Protein AF-A0A818PPK7-F1 (afdb_monomer_lite)

Structure (mmCIF, N/CA/C/O backbone):
data_AF-A0A818PPK7-F1
#
_entry.id   AF-A0A818PPK7-F1
#
loop_
_atom_site.group_PDB
_atom_site.id
_atom_site.ty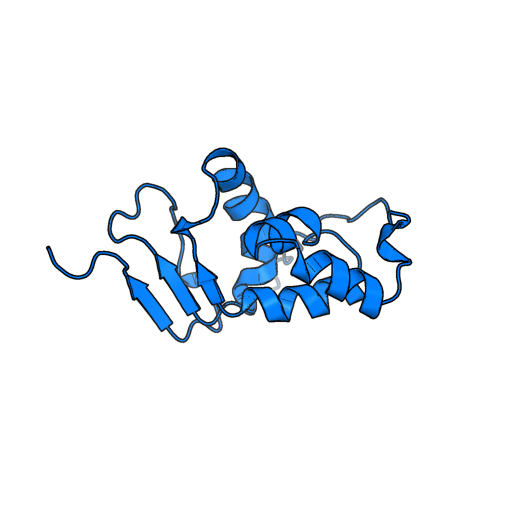pe_symbol
_atom_site.label_atom_id
_atom_site.label_alt_id
_atom_site.label_comp_id
_atom_site.label_asym_id
_atom_site.label_entity_id
_atom_site.label_seq_id
_atom_site.pdbx_PDB_ins_code
_atom_site.Cartn_x
_atom_site.Cartn_y
_atom_site.Cartn_z
_atom_site.occupancy
_atom_site.B_iso_or_equiv
_atom_site.auth_seq_id
_atom_site.auth_comp_id
_atom_site.auth_asym_id
_atom_site.auth_atom_id
_atom_site.pdbx_PDB_model_num
ATOM 1 N N . SER A 1 1 ? 14.633 -23.603 21.886 1.00 34.72 1 SER A N 1
ATOM 2 C CA . SER A 1 1 ? 15.286 -22.636 20.990 1.00 34.72 1 SER A CA 1
ATOM 3 C C . SER A 1 1 ? 14.605 -22.619 19.644 1.00 34.72 1 SER A C 1
ATOM 5 O O . SER A 1 1 ? 14.329 -23.683 19.110 1.00 34.72 1 SER A O 1
ATOM 7 N N . THR A 1 2 ? 14.348 -21.394 19.172 1.00 32.94 2 THR A N 1
ATOM 8 C CA . THR A 1 2 ? 14.104 -20.954 17.785 1.00 32.94 2 THR A CA 1
ATOM 9 C C . THR A 1 2 ? 12.934 -21.582 17.031 1.00 32.94 2 THR A C 1
ATOM 11 O O . THR A 1 2 ? 13.073 -22.560 16.303 1.00 32.94 2 THR A O 1
ATOM 14 N N . ALA A 1 3 ? 11.787 -20.912 17.180 1.00 34.12 3 ALA A N 1
ATOM 15 C CA . ALA A 1 3 ? 10.669 -20.928 16.252 1.00 34.12 3 ALA A CA 1
ATOM 16 C C . ALA A 1 3 ? 11.146 -20.570 14.835 1.00 34.12 3 ALA A C 1
ATOM 18 O O . ALA A 1 3 ? 11.823 -19.560 14.634 1.00 34.12 3 ALA A O 1
ATOM 19 N N . TYR A 1 4 ? 10.783 -21.402 13.864 1.00 35.88 4 TYR A N 1
ATOM 20 C CA . TYR A 1 4 ? 10.953 -21.097 12.453 1.00 35.88 4 TYR A CA 1
ATOM 21 C C . TYR A 1 4 ? 9.988 -19.969 12.079 1.00 35.88 4 TYR A C 1
ATOM 23 O O . TYR A 1 4 ? 8.769 -20.127 12.122 1.00 35.88 4 TYR A O 1
ATOM 31 N N . LEU A 1 5 ? 10.570 -18.815 11.761 1.00 36.03 5 LEU A N 1
ATOM 32 C CA . LEU A 1 5 ? 9.915 -17.672 11.142 1.00 36.03 5 LEU A CA 1
ATOM 33 C C . LEU A 1 5 ? 9.220 -18.142 9.859 1.00 36.03 5 LEU A C 1
ATOM 35 O O . LEU A 1 5 ? 9.880 -18.512 8.890 1.00 36.03 5 LEU A O 1
ATOM 39 N N . TYR A 1 6 ? 7.888 -18.119 9.860 1.00 36.66 6 TYR A N 1
ATOM 40 C CA . TYR A 1 6 ? 7.091 -18.174 8.641 1.00 36.66 6 TYR A CA 1
ATOM 41 C C . TYR A 1 6 ? 7.427 -16.934 7.809 1.00 36.66 6 TYR A C 1
ATOM 43 O O . TYR A 1 6 ? 6.861 -15.860 8.004 1.00 36.66 6 TYR A O 1
ATOM 51 N N . SER A 1 7 ? 8.371 -17.071 6.880 1.00 36.59 7 SER A N 1
ATOM 52 C CA . SER A 1 7 ? 8.503 -16.134 5.777 1.00 36.59 7 SER A CA 1
ATOM 53 C C . SER A 1 7 ? 7.273 -16.308 4.886 1.00 36.59 7 SER A C 1
ATOM 55 O O . SER A 1 7 ? 7.239 -17.193 4.030 1.00 36.59 7 SER A O 1
ATOM 57 N N . PHE A 1 8 ? 6.258 -15.467 5.070 1.00 40.44 8 PHE A N 1
ATOM 58 C CA . PHE A 1 8 ? 5.249 -15.200 4.043 1.00 40.44 8 PHE A CA 1
ATOM 59 C C . PHE A 1 8 ? 5.916 -14.398 2.909 1.00 40.44 8 PHE A C 1
ATOM 61 O O . PHE A 1 8 ? 5.611 -13.240 2.658 1.00 40.44 8 PHE A O 1
ATOM 68 N N . GLY A 1 9 ? 6.911 -15.003 2.258 1.00 40.16 9 GLY A N 1
ATOM 69 C CA . GLY A 1 9 ? 7.453 -14.529 0.996 1.00 40.16 9 GLY A CA 1
ATOM 70 C C . GLY A 1 9 ? 6.564 -15.088 -0.097 1.00 40.16 9 GLY A C 1
ATOM 71 O O . GLY A 1 9 ? 6.708 -16.250 -0.472 1.00 40.16 9 GLY A O 1
ATOM 72 N N . MET A 1 10 ? 5.598 -14.294 -0.555 1.00 47.72 10 MET A N 1
ATOM 73 C CA . MET A 1 10 ? 4.847 -14.640 -1.754 1.00 47.72 10 MET A CA 1
ATOM 74 C C . MET A 1 10 ? 5.841 -14.673 -2.919 1.00 47.72 10 MET A C 1
ATOM 76 O O . MET A 1 10 ? 6.501 -13.684 -3.221 1.00 47.72 10 MET A O 1
ATOM 80 N N . ASP A 1 11 ? 5.998 -15.847 -3.517 1.00 48.16 11 ASP A N 1
ATOM 81 C CA . ASP A 1 11 ? 6.906 -16.100 -4.629 1.00 48.16 11 ASP A CA 1
ATOM 82 C C . ASP A 1 11 ? 6.412 -15.297 -5.853 1.00 48.16 11 ASP A C 1
ATOM 84 O O . ASP A 1 11 ? 5.441 -15.684 -6.510 1.00 48.16 11 ASP A O 1
ATOM 88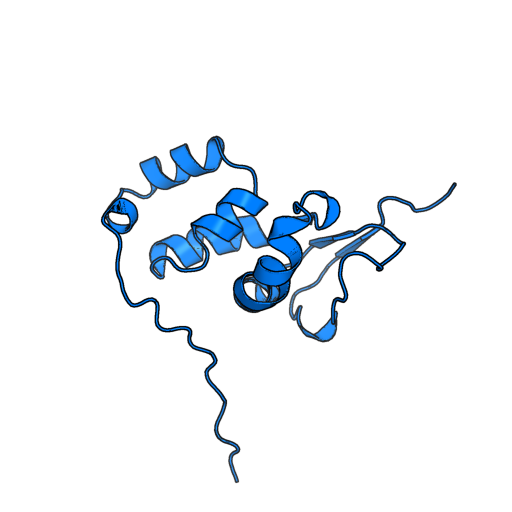 N N . CYS A 1 12 ? 7.033 -14.145 -6.141 1.00 52.59 12 CYS A N 1
ATOM 89 C CA . CYS A 1 12 ? 6.736 -13.278 -7.293 1.00 52.59 12 CYS A CA 1
ATOM 90 C C . CYS A 1 12 ? 7.188 -13.961 -8.597 1.00 52.59 12 CYS A C 1
ATOM 92 O O . CYS A 1 12 ? 8.196 -13.600 -9.206 1.00 52.59 12 CYS A O 1
ATOM 94 N N . LYS A 1 13 ? 6.499 -15.034 -8.993 1.00 51.84 13 LYS A N 1
ATOM 95 C CA . LYS A 1 13 ? 7.049 -16.048 -9.904 1.00 51.84 13 LYS A CA 1
ATOM 96 C C . LYS A 1 13 ? 6.930 -15.772 -11.404 1.00 51.84 13 LYS A C 1
ATOM 98 O O . LYS A 1 13 ? 7.191 -16.678 -12.182 1.00 51.84 13 LYS A O 1
ATOM 103 N N . ASN A 1 14 ? 6.623 -14.551 -11.839 1.00 51.38 14 ASN A N 1
ATOM 104 C CA . ASN A 1 14 ? 6.757 -14.162 -13.248 1.00 51.38 14 ASN A CA 1
ATOM 105 C C . ASN A 1 14 ? 7.104 -12.677 -13.362 1.00 51.38 14 ASN A C 1
ATOM 107 O O . ASN A 1 14 ? 6.223 -11.828 -13.249 1.00 51.38 14 ASN A O 1
ATOM 111 N N . LYS A 1 15 ? 8.381 -12.379 -13.634 1.00 55.38 15 LYS A N 1
ATOM 112 C CA . LYS A 1 15 ? 8.808 -11.028 -14.013 1.00 55.38 15 LYS A CA 1
ATOM 113 C C . LYS A 1 15 ? 8.079 -10.633 -15.290 1.00 55.38 15 LYS A C 1
ATOM 115 O O . LYS A 1 15 ? 8.295 -11.245 -16.339 1.00 55.38 15 LYS A O 1
ATOM 120 N N . SER A 1 16 ? 7.187 -9.655 -15.213 1.00 66.75 16 SER A N 1
ATOM 121 C CA . SER A 1 16 ? 6.525 -9.160 -16.423 1.00 66.75 16 SER A CA 1
ATOM 122 C C . SER A 1 16 ? 7.470 -8.217 -17.175 1.00 66.75 16 SER A C 1
ATOM 124 O O . SER A 1 16 ? 8.263 -7.531 -16.550 1.00 66.75 16 SER A O 1
ATOM 126 N N . LYS A 1 17 ? 7.369 -8.102 -18.507 1.00 75.56 17 LYS A N 1
ATOM 127 C CA . LYS A 1 17 ? 8.185 -7.139 -19.290 1.00 75.56 17 LYS A CA 1
ATOM 128 C C . LYS A 1 17 ? 8.002 -5.677 -18.855 1.00 75.56 17 LYS A C 1
ATOM 130 O O . LYS A 1 17 ? 8.783 -4.810 -19.224 1.00 75.56 17 LYS A O 1
ATOM 135 N N . PHE A 1 18 ? 6.951 -5.396 -18.088 1.00 75.88 18 PHE A N 1
ATOM 136 C CA . PHE A 1 18 ? 6.720 -4.100 -17.462 1.00 75.88 18 PHE A CA 1
ATOM 137 C C . PHE A 1 18 ? 7.813 -3.750 -16.441 1.00 75.88 18 PHE A C 1
ATOM 139 O O . PHE A 1 18 ? 8.161 -2.588 -16.263 1.00 75.88 18 PHE A O 1
ATOM 146 N N . GLU A 1 19 ? 8.396 -4.761 -15.803 1.00 73.62 19 GLU A N 1
ATOM 147 C CA . GLU A 1 19 ? 9.476 -4.614 -14.830 1.00 73.62 19 GLU A CA 1
ATOM 148 C C . GLU A 1 19 ? 10.804 -4.149 -15.429 1.00 73.62 19 GLU A C 1
ATOM 150 O O . GLU A 1 19 ? 11.662 -3.666 -14.684 1.00 73.62 19 GLU A O 1
ATOM 155 N N . ASP A 1 20 ? 10.949 -4.267 -16.750 1.00 81.38 20 ASP A N 1
ATOM 156 C CA . ASP A 1 20 ? 12.125 -3.841 -17.509 1.00 81.38 20 ASP A CA 1
ATOM 157 C C . ASP A 1 20 ? 12.060 -2.352 -17.901 1.00 81.38 20 ASP A C 1
ATOM 159 O O . ASP A 1 20 ? 13.019 -1.814 -18.456 1.00 81.38 20 ASP A O 1
ATOM 163 N N . LEU A 1 21 ? 10.948 -1.658 -17.618 1.00 82.06 21 LEU A N 1
ATOM 164 C CA . LEU A 1 21 ? 10.815 -0.232 -1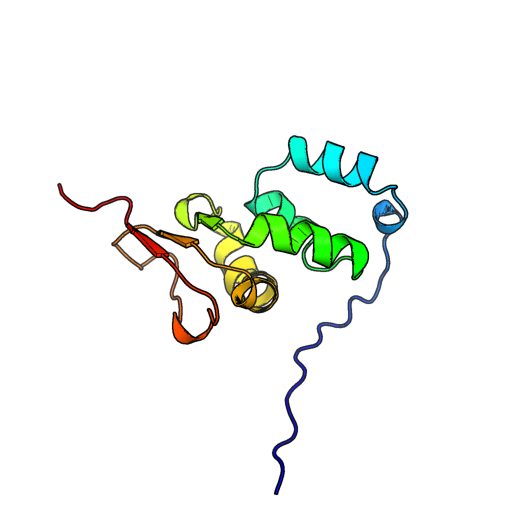7.920 1.00 82.06 21 LEU A CA 1
ATOM 165 C C . LEU A 1 21 ? 11.800 0.615 -17.085 1.00 82.06 21 LEU A C 1
ATOM 167 O O . LEU A 1 21 ? 12.024 0.321 -15.910 1.00 82.06 21 LEU A O 1
ATOM 171 N N . PRO A 1 22 ? 12.375 1.694 -17.644 1.00 83.50 22 PRO A N 1
ATOM 172 C CA . PRO A 1 22 ? 13.114 2.694 -16.874 1.00 83.50 22 PRO A CA 1
ATOM 173 C C . PRO A 1 22 ? 12.265 3.310 -15.754 1.00 83.50 22 PRO A C 1
ATOM 175 O O . PRO A 1 22 ? 11.044 3.440 -15.893 1.00 83.50 22 PRO A O 1
ATOM 178 N N . ASP A 1 23 ? 12.914 3.717 -14.661 1.00 76.06 23 ASP A N 1
ATOM 179 C CA . ASP A 1 23 ? 12.235 4.290 -13.489 1.00 76.06 23 ASP A CA 1
ATOM 180 C C . ASP A 1 23 ? 11.438 5.547 -13.864 1.00 76.06 23 ASP A C 1
ATOM 182 O O . ASP A 1 23 ? 10.342 5.763 -13.352 1.00 76.06 23 ASP A O 1
ATOM 186 N N . GLU A 1 24 ? 11.924 6.335 -14.824 1.00 80.25 24 GLU A N 1
ATOM 187 C CA . GLU A 1 24 ? 11.255 7.541 -15.309 1.00 80.25 24 GLU A CA 1
ATOM 188 C C . GLU A 1 24 ? 9.903 7.232 -15.963 1.00 80.25 24 GLU A C 1
ATOM 190 O O . GLU A 1 24 ? 8.931 7.959 -15.746 1.00 80.25 24 GLU A O 1
ATOM 195 N N . LEU A 1 25 ? 9.813 6.143 -16.737 1.00 82.88 25 LEU A N 1
ATOM 196 C CA . LEU A 1 25 ? 8.554 5.721 -17.359 1.00 82.88 25 LEU A CA 1
ATOM 197 C C . LEU A 1 25 ? 7.592 5.145 -16.321 1.00 82.88 25 LEU A C 1
ATOM 199 O O . LEU A 1 25 ? 6.392 5.404 -16.387 1.00 82.88 25 LEU A O 1
ATOM 203 N N . LEU A 1 26 ? 8.112 4.408 -15.340 1.00 79.31 26 LEU A N 1
ATOM 204 C CA . LEU A 1 26 ? 7.315 3.859 -14.243 1.00 79.31 26 LEU A CA 1
ATOM 205 C C . LEU A 1 26 ? 6.726 4.980 -13.379 1.00 79.31 26 LEU A C 1
ATOM 207 O O . LEU A 1 26 ? 5.523 4.989 -13.121 1.00 79.31 26 LEU A O 1
ATOM 211 N N . LEU A 1 27 ? 7.534 5.980 -13.021 1.00 77.75 27 LEU A N 1
ATOM 212 C CA . LEU A 1 27 ? 7.075 7.177 -12.315 1.00 77.75 27 LEU A CA 1
ATOM 213 C C . LEU A 1 27 ? 6.053 7.963 -13.138 1.00 77.75 27 LEU A C 1
ATOM 215 O O . LEU A 1 27 ? 5.062 8.436 -12.583 1.00 77.75 27 LEU A O 1
ATOM 219 N N . LEU A 1 28 ? 6.250 8.079 -14.455 1.00 82.38 28 LEU A N 1
ATOM 220 C CA . LEU A 1 28 ? 5.288 8.736 -15.337 1.00 82.38 28 LEU A CA 1
ATOM 221 C C . LEU A 1 28 ? 3.931 8.021 -15.323 1.00 82.38 28 LEU A C 1
ATOM 223 O O . LEU A 1 28 ? 2.909 8.690 -15.222 1.00 82.38 28 LEU A O 1
ATOM 227 N N . ILE A 1 29 ? 3.914 6.685 -15.359 1.00 82.81 29 ILE A N 1
ATOM 228 C CA . ILE A 1 29 ? 2.684 5.886 -15.240 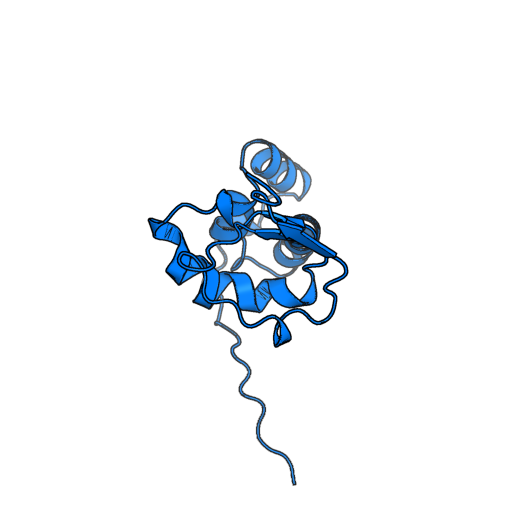1.00 82.81 29 ILE A CA 1
ATOM 229 C C . ILE A 1 29 ? 2.034 6.105 -13.871 1.00 82.81 29 ILE A C 1
ATOM 231 O O . ILE A 1 29 ? 0.834 6.368 -13.806 1.00 82.81 29 ILE A O 1
ATOM 235 N N . CYS A 1 30 ? 2.819 6.078 -12.790 1.00 81.44 30 CYS A N 1
ATOM 236 C CA . CYS A 1 30 ? 2.322 6.337 -11.438 1.00 81.44 30 CYS A CA 1
ATOM 237 C C . CYS A 1 30 ? 1.650 7.712 -11.305 1.00 81.44 30 CYS A C 1
ATOM 239 O O . CYS A 1 30 ? 0.716 7.848 -10.526 1.00 81.44 30 CYS A O 1
ATOM 241 N N . ARG A 1 31 ? 2.040 8.727 -12.091 1.00 83.06 31 ARG A N 1
ATOM 242 C CA . ARG A 1 31 ? 1.365 10.042 -12.082 1.00 83.06 31 ARG A CA 1
ATOM 243 C C . ARG A 1 31 ? -0.077 10.007 -12.597 1.00 83.06 31 ARG A C 1
ATOM 245 O O . ARG A 1 31 ? -0.825 10.938 -12.310 1.00 83.06 31 ARG A O 1
ATOM 252 N N . TYR A 1 32 ? -0.455 8.981 -13.357 1.00 84.94 32 TYR A N 1
ATOM 253 C CA . TYR A 1 32 ? -1.821 8.796 -13.861 1.00 84.94 32 TYR A CA 1
ATOM 254 C C . TYR A 1 32 ? -2.666 7.874 -12.982 1.00 84.94 32 TYR A C 1
ATOM 256 O O . TYR A 1 32 ? -3.854 7.707 -13.249 1.00 84.94 32 TYR A O 1
ATOM 264 N N . LEU A 1 33 ? -2.063 7.271 -11.959 1.00 83.56 33 LEU A N 1
ATOM 265 C CA . LEU A 1 33 ? -2.711 6.324 -11.069 1.00 83.56 33 LEU A CA 1
ATOM 266 C C . LEU A 1 33 ? -2.893 6.951 -9.693 1.00 83.56 33 LEU A C 1
ATOM 268 O O . LEU A 1 33 ? -2.037 7.691 -9.203 1.00 83.56 33 LEU A O 1
ATOM 272 N N . ASN A 1 34 ? -4.002 6.629 -9.037 1.00 83.25 34 ASN A N 1
ATOM 273 C CA . ASN A 1 34 ? -4.122 6.943 -7.623 1.00 83.25 34 ASN A CA 1
ATOM 274 C C . ASN A 1 34 ? -3.266 5.979 -6.783 1.00 83.25 34 ASN A C 1
ATOM 276 O O . ASN A 1 34 ? -2.865 4.900 -7.219 1.00 83.25 34 ASN A O 1
ATOM 280 N N . ILE A 1 35 ? -3.010 6.364 -5.536 1.00 83.06 35 ILE A N 1
ATOM 281 C CA . ILE A 1 35 ? -2.155 5.621 -4.604 1.00 83.06 35 ILE A CA 1
ATOM 282 C C . ILE A 1 35 ? -2.593 4.157 -4.426 1.00 83.06 35 ILE A C 1
ATOM 284 O O . ILE A 1 35 ? -1.751 3.270 -4.355 1.00 83.06 35 ILE A O 1
ATOM 288 N N . ILE A 1 36 ? -3.899 3.871 -4.440 1.00 83.31 36 ILE A N 1
ATOM 289 C CA . ILE A 1 36 ? -4.427 2.509 -4.288 1.00 83.31 36 ILE A CA 1
ATOM 290 C C . ILE A 1 36 ? -4.200 1.689 -5.553 1.00 83.31 36 ILE A C 1
ATOM 292 O O . ILE A 1 36 ? -3.873 0.508 -5.463 1.00 83.31 36 ILE A O 1
ATOM 296 N N . GLU A 1 37 ? -4.331 2.297 -6.728 1.00 82.88 37 GLU A N 1
ATOM 297 C CA . GLU A 1 37 ? -4.022 1.654 -8.007 1.00 82.88 37 GLU A CA 1
ATOM 298 C C . GLU A 1 37 ? -2.532 1.329 -8.126 1.00 82.88 37 GLU A C 1
ATOM 300 O O . GLU A 1 37 ? -2.192 0.226 -8.559 1.00 82.88 37 GLU A O 1
ATOM 305 N N . ILE A 1 38 ? -1.656 2.231 -7.670 1.00 84.06 38 ILE A N 1
ATOM 306 C CA . ILE A 1 38 ? -0.208 1.988 -7.595 1.00 84.06 38 ILE A CA 1
ATOM 307 C C . ILE A 1 38 ? 0.074 0.822 -6.645 1.00 84.06 38 ILE A C 1
ATOM 309 O O . ILE A 1 38 ? 0.715 -0.154 -7.027 1.00 84.06 38 ILE A O 1
ATOM 313 N N . LEU A 1 39 ? -0.449 0.868 -5.420 1.00 82.50 39 LEU A N 1
ATOM 314 C CA . LEU A 1 39 ? -0.221 -0.199 -4.449 1.00 82.50 39 LEU A CA 1
ATOM 315 C C . LEU A 1 39 ? -0.752 -1.548 -4.965 1.00 82.50 39 LEU A C 1
ATOM 317 O O . LEU A 1 39 ? -0.065 -2.555 -4.870 1.00 82.50 39 LEU A O 1
ATOM 321 N N . ASN A 1 40 ? -1.927 -1.574 -5.591 1.00 80.75 40 ASN A N 1
ATOM 322 C CA . ASN A 1 40 ? -2.560 -2.797 -6.091 1.00 80.75 40 ASN A CA 1
ATOM 323 C C . ASN A 1 40 ? -1.924 -3.366 -7.371 1.00 80.75 40 ASN A C 1
ATOM 325 O O . ASN A 1 40 ? -1.958 -4.582 -7.589 1.00 80.75 40 ASN A O 1
ATOM 329 N N . GLY A 1 41 ? -1.408 -2.499 -8.241 1.00 78.25 41 GLY A N 1
ATOM 330 C CA . GLY A 1 41 ? -0.765 -2.892 -9.493 1.00 78.25 41 GLY A CA 1
ATOM 331 C C . GLY A 1 41 ? 0.695 -3.296 -9.313 1.00 78.25 41 GLY A C 1
ATOM 332 O O . GLY A 1 41 ? 1.179 -4.159 -10.041 1.00 78.25 41 GLY A O 1
ATOM 333 N N . PHE A 1 42 ? 1.383 -2.699 -8.337 1.00 78.19 42 PHE A N 1
ATOM 334 C CA . PHE A 1 42 ? 2.836 -2.769 -8.269 1.00 78.19 42 PHE A CA 1
ATOM 335 C C . PHE A 1 42 ? 3.371 -3.516 -7.034 1.00 78.19 42 PHE A C 1
ATOM 337 O O . PHE A 1 42 ? 4.552 -3.861 -7.024 1.00 78.19 42 PHE A O 1
ATOM 344 N N . SER A 1 43 ? 2.548 -3.831 -6.020 1.00 72.25 43 SER A N 1
ATOM 345 C CA . SER A 1 43 ? 3.000 -4.466 -4.759 1.00 72.25 43 SER A CA 1
ATOM 346 C C . SER A 1 43 ? 3.734 -5.801 -4.921 1.00 72.25 43 SER A C 1
ATOM 348 O O . SER A 1 43 ? 4.419 -6.227 -3.998 1.00 72.25 43 SER A O 1
ATOM 350 N N . CYS A 1 44 ? 3.585 -6.473 -6.065 1.00 68.56 44 CYS A N 1
ATOM 351 C CA . CYS A 1 44 ? 4.175 -7.786 -6.342 1.00 68.56 44 CYS A CA 1
ATOM 352 C C . CYS A 1 44 ? 5.255 -7.757 -7.442 1.00 68.56 44 CYS A C 1
ATOM 354 O O . CYS A 1 44 ? 5.616 -8.812 -7.962 1.00 68.56 44 CYS A O 1
ATOM 356 N N . LEU A 1 45 ? 5.745 -6.574 -7.827 1.00 71.25 45 LEU A N 1
ATOM 357 C CA . LEU A 1 45 ? 6.810 -6.412 -8.827 1.00 71.25 45 LEU A CA 1
ATOM 358 C C . LEU A 1 45 ? 8.201 -6.455 -8.165 1.00 71.25 45 LEU A C 1
ATOM 360 O O . LEU A 1 45 ? 8.305 -6.491 -6.940 1.00 71.25 45 LEU A O 1
ATOM 364 N N . ASN A 1 46 ? 9.280 -6.483 -8.960 1.00 70.31 46 ASN A N 1
ATOM 365 C CA . ASN A 1 46 ? 10.646 -6.594 -8.432 1.00 70.31 46 ASN A CA 1
ATOM 366 C C . ASN A 1 46 ? 11.024 -5.549 -7.364 1.00 70.31 46 ASN A C 1
ATOM 368 O O . ASN A 1 46 ? 10.475 -4.451 -7.298 1.00 70.31 46 ASN A O 1
ATOM 372 N N . ASN A 1 47 ? 12.082 -5.871 -6.609 1.00 69.44 47 ASN A N 1
ATOM 373 C CA . ASN A 1 47 ? 12.616 -5.055 -5.513 1.00 69.44 47 ASN A CA 1
ATOM 374 C C . ASN A 1 47 ? 12.878 -3.582 -5.865 1.00 69.44 47 ASN A C 1
ATOM 376 O O . ASN A 1 47 ? 12.780 -2.730 -4.981 1.00 69.44 47 ASN A O 1
ATOM 380 N N . ARG A 1 48 ? 13.241 -3.267 -7.119 1.00 74.25 48 ARG A N 1
ATOM 381 C CA . ARG A 1 48 ? 13.465 -1.876 -7.545 1.00 74.25 48 ARG A CA 1
ATOM 382 C C . ARG A 1 48 ? 12.156 -1.095 -7.455 1.00 74.25 48 ARG A C 1
ATOM 384 O O . ARG A 1 48 ? 12.111 -0.065 -6.792 1.00 74.25 48 ARG A O 1
ATOM 391 N N . LEU A 1 49 ? 11.088 -1.644 -8.029 1.00 74.19 49 LEU A N 1
ATOM 392 C CA . LEU A 1 49 ? 9.748 -1.069 -7.957 1.00 74.19 49 LEU A CA 1
ATOM 393 C C . LEU A 1 49 ? 9.175 -1.093 -6.540 1.00 74.19 49 LEU A C 1
ATOM 395 O O . LEU A 1 49 ? 8.572 -0.106 -6.126 1.00 74.19 49 LEU A O 1
ATOM 399 N N . SER A 1 50 ? 9.430 -2.145 -5.758 1.00 72.31 50 SER A N 1
ATOM 400 C CA . SER A 1 50 ? 9.026 -2.187 -4.345 1.00 72.31 50 SER A CA 1
ATOM 401 C C . SER A 1 50 ? 9.558 -0.984 -3.561 1.00 72.31 50 SER A C 1
ATOM 403 O O . SER A 1 50 ? 8.829 -0.394 -2.769 1.00 72.31 50 SER A O 1
ATOM 405 N N . LYS A 1 51 ? 10.803 -0.560 -3.819 1.00 73.44 51 LYS A N 1
ATOM 406 C CA . LYS A 1 51 ? 11.390 0.617 -3.163 1.00 73.44 51 LYS A CA 1
ATOM 407 C C . LYS A 1 51 ? 10.651 1.909 -3.520 1.00 73.44 51 LYS A C 1
ATOM 409 O O . LYS A 1 51 ? 10.357 2.690 -2.623 1.00 73.44 51 LYS A O 1
ATOM 414 N N . THR A 1 52 ? 10.315 2.109 -4.792 1.00 72.25 52 THR A N 1
ATOM 415 C CA . THR A 1 52 ? 9.532 3.269 -5.247 1.00 72.25 52 THR A CA 1
ATOM 416 C C . THR A 1 52 ? 8.134 3.277 -4.628 1.00 72.25 52 THR A C 1
ATOM 418 O O . THR A 1 52 ? 7.665 4.309 -4.167 1.00 72.25 52 THR A O 1
ATOM 421 N N . ILE A 1 53 ? 7.476 2.119 -4.543 1.00 74.50 53 ILE A N 1
ATOM 422 C CA . ILE A 1 53 ? 6.141 1.977 -3.941 1.00 74.50 53 ILE A CA 1
ATOM 423 C C . ILE A 1 53 ? 6.154 2.285 -2.443 1.00 74.50 53 ILE A C 1
ATOM 425 O O . ILE A 1 53 ? 5.191 2.852 -1.926 1.00 74.50 53 ILE A O 1
ATOM 429 N N . ASN A 1 54 ? 7.241 1.952 -1.745 1.00 77.12 54 ASN A N 1
ATOM 430 C CA . ASN A 1 54 ? 7.367 2.240 -0.319 1.00 77.12 54 ASN A CA 1
ATOM 431 C C . ASN A 1 54 ? 7.230 3.742 -0.027 1.00 77.12 54 ASN A C 1
ATOM 433 O O . ASN A 1 54 ? 6.612 4.107 0.973 1.00 77.12 54 ASN A O 1
ATOM 437 N N . GLU A 1 55 ? 7.704 4.612 -0.922 1.00 75.62 55 GLU A N 1
ATOM 438 C CA . GLU A 1 55 ? 7.525 6.066 -0.798 1.00 75.62 55 GLU A CA 1
ATOM 439 C C . GLU A 1 55 ? 6.047 6.472 -0.901 1.00 75.62 55 GLU A C 1
ATOM 441 O O . GLU A 1 55 ? 5.577 7.323 -0.145 1.00 75.62 55 GLU A O 1
ATOM 446 N N . PHE A 1 56 ? 5.278 5.801 -1.762 1.00 75.38 56 PHE A N 1
ATOM 447 C CA . PHE A 1 56 ? 3.831 6.002 -1.867 1.00 75.38 56 PHE A CA 1
ATOM 448 C C . PHE A 1 56 ? 3.061 5.406 -0.685 1.00 75.38 56 PHE A C 1
ATOM 450 O O . PHE A 1 56 ? 1.947 5.823 -0.414 1.00 75.38 56 PHE A O 1
ATOM 457 N N . SER A 1 57 ? 3.621 4.455 0.058 1.00 82.31 57 SER A N 1
ATOM 458 C CA . SER A 1 57 ? 2.920 3.844 1.196 1.00 82.31 57 SER A CA 1
ATOM 459 C C . SER A 1 57 ? 2.992 4.638 2.505 1.00 82.31 57 SER A C 1
ATOM 461 O O . SER A 1 57 ? 2.354 4.255 3.481 1.00 82.31 57 SER A O 1
ATOM 463 N N . VAL A 1 58 ? 3.725 5.758 2.542 1.00 87.94 58 VAL A N 1
ATOM 464 C CA . VAL A 1 58 ? 3.944 6.543 3.771 1.00 87.94 58 VAL A CA 1
ATOM 465 C C . VAL A 1 58 ? 2.638 7.074 4.366 1.00 87.94 58 VAL A C 1
ATOM 467 O O . VAL A 1 58 ? 2.462 7.074 5.588 1.00 87.94 58 VAL A O 1
ATOM 470 N N . LYS A 1 59 ? 1.714 7.515 3.511 1.00 89.81 59 LYS A N 1
ATOM 471 C CA . LYS A 1 59 ? 0.410 8.039 3.912 1.00 89.81 59 LYS A CA 1
ATOM 472 C C . LYS A 1 59 ? -0.682 7.328 3.135 1.00 89.81 59 LYS A C 1
ATOM 474 O O . LYS A 1 59 ? -0.765 7.483 1.921 1.00 89.81 59 LYS A O 1
ATOM 479 N N . ILE A 1 60 ? -1.535 6.591 3.836 1.00 88.56 60 ILE A N 1
ATOM 480 C CA . ILE A 1 60 ? -2.608 5.821 3.211 1.00 88.56 60 ILE A CA 1
ATOM 481 C C . ILE A 1 60 ? -3.951 6.359 3.670 1.00 88.56 60 ILE A C 1
ATOM 483 O O . ILE A 1 60 ? -4.239 6.415 4.864 1.00 88.56 60 ILE A O 1
ATOM 487 N N . ASP A 1 61 ? -4.788 6.706 2.700 1.00 88.19 61 ASP A N 1
ATOM 488 C CA . ASP A 1 61 ? -6.207 6.913 2.930 1.00 88.19 61 ASP A CA 1
ATOM 489 C C . ASP A 1 61 ? -6.955 5.615 2.635 1.00 88.19 61 ASP A C 1
ATOM 491 O O . ASP A 1 61 ? -6.942 5.096 1.518 1.00 88.19 61 ASP A O 1
ATOM 495 N N . LEU A 1 62 ? -7.572 5.050 3.665 1.00 86.38 62 LEU A N 1
ATOM 496 C CA . LEU A 1 62 ? -8.264 3.772 3.561 1.00 86.38 62 LEU A CA 1
ATOM 497 C C . LEU A 1 62 ? -9.709 3.963 3.073 1.00 86.38 62 LEU A C 1
ATOM 499 O O . LEU A 1 62 ? -10.341 3.019 2.599 1.00 86.38 62 LEU A O 1
ATOM 503 N N . ASN A 1 63 ? -10.213 5.198 3.059 1.00 84.00 63 ASN A N 1
ATOM 504 C CA . ASN A 1 63 ? -11.556 5.528 2.583 1.00 84.00 63 ASN A CA 1
ATOM 505 C C . ASN A 1 63 ? -11.666 5.467 1.060 1.00 84.00 63 ASN A C 1
ATOM 507 O O . ASN A 1 63 ? -12.709 5.082 0.524 1.00 84.00 63 ASN A O 1
ATOM 511 N N . ILE A 1 64 ? -10.576 5.785 0.363 1.00 85.62 64 ILE A N 1
ATOM 512 C CA . ILE A 1 64 ? -10.520 5.774 -1.103 1.00 85.62 64 ILE A CA 1
ATOM 513 C C . ILE A 1 64 ? -10.367 4.367 -1.690 1.00 85.62 64 ILE A C 1
ATOM 515 O O . ILE A 1 64 ? -10.509 4.195 -2.899 1.00 85.62 64 ILE A O 1
ATOM 519 N N . ILE A 1 65 ? -10.105 3.344 -0.867 1.00 85.44 65 ILE A N 1
ATOM 520 C CA . ILE A 1 65 ? -9.982 1.970 -1.358 1.00 85.44 65 ILE A CA 1
ATOM 521 C C . ILE A 1 65 ? -11.357 1.482 -1.820 1.00 85.44 65 ILE A C 1
ATOM 523 O O . ILE A 1 65 ? -12.292 1.467 -1.023 1.00 85.44 65 ILE A O 1
ATOM 527 N N . PRO A 1 66 ? -11.527 1.035 -3.075 1.00 86.12 66 PRO A N 1
ATOM 528 C CA . PRO A 1 66 ? -12.783 0.456 -3.544 1.00 86.12 66 PRO A CA 1
ATOM 529 C C . PRO A 1 66 ? -13.159 -0.810 -2.766 1.00 86.12 66 PRO A C 1
ATOM 531 O O . PRO A 1 66 ? -12.300 -1.644 -2.492 1.00 86.12 66 PRO A O 1
ATOM 534 N N . SER A 1 67 ? -14.452 -1.028 -2.492 1.00 85.75 67 SER A N 1
ATOM 535 C CA . SER A 1 67 ? -14.891 -2.169 -1.663 1.00 85.75 67 SER A CA 1
ATOM 536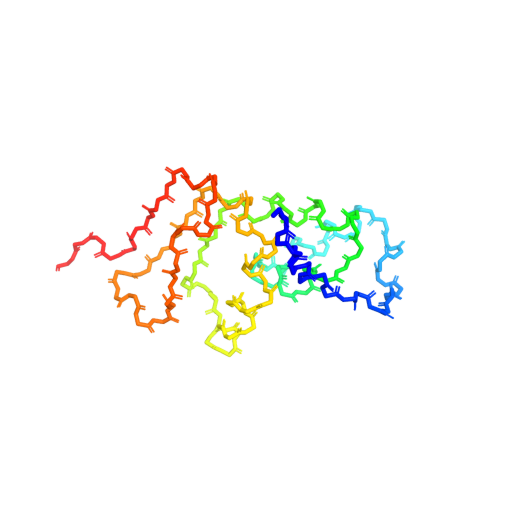 C C . SER A 1 67 ? -14.469 -3.530 -2.225 1.00 85.75 67 SER A C 1
ATOM 538 O O . SER A 1 67 ? -14.084 -4.422 -1.479 1.00 85.75 67 SER A O 1
ATOM 540 N N . LYS A 1 68 ? -14.435 -3.654 -3.558 1.00 86.19 68 LYS A N 1
ATOM 541 C CA . LYS A 1 68 ? -13.952 -4.849 -4.270 1.00 86.19 68 LYS A CA 1
ATOM 542 C C . LYS A 1 68 ? -12.469 -5.175 -4.028 1.00 86.19 68 LYS A C 1
ATOM 544 O O . LYS A 1 68 ? -12.053 -6.294 -4.295 1.00 86.19 68 LYS A O 1
ATOM 549 N N . LEU A 1 69 ? -11.672 -4.206 -3.570 1.00 85.50 69 LEU A N 1
ATOM 550 C CA . LEU A 1 69 ? -10.239 -4.362 -3.316 1.00 85.50 69 LEU A CA 1
ATOM 551 C C . LEU A 1 69 ? -9.910 -4.543 -1.831 1.00 85.50 69 LEU A C 1
ATOM 553 O O . LEU A 1 69 ? -8.755 -4.809 -1.531 1.00 85.50 69 LEU A O 1
ATOM 557 N N . ILE A 1 70 ? -10.879 -4.448 -0.913 1.00 86.19 70 ILE A N 1
ATOM 558 C CA . ILE A 1 70 ? -10.622 -4.499 0.539 1.00 86.19 70 ILE A CA 1
ATOM 559 C C . ILE A 1 70 ? -9.905 -5.791 0.937 1.00 86.19 70 ILE A C 1
ATOM 561 O O . ILE A 1 70 ? -8.842 -5.726 1.547 1.00 86.19 70 ILE A O 1
ATOM 565 N N . ASN A 1 71 ? -10.431 -6.953 0.536 1.00 86.12 71 ASN A N 1
ATOM 566 C CA . ASN A 1 71 ? -9.838 -8.245 0.897 1.00 86.12 71 ASN A CA 1
ATOM 567 C C . ASN A 1 71 ? -8.409 -8.388 0.369 1.00 86.12 71 ASN A C 1
ATOM 569 O O . ASN A 1 71 ? -7.523 -8.836 1.093 1.00 86.12 71 ASN A O 1
ATOM 573 N N . ARG A 1 72 ? -8.177 -7.991 -0.887 1.00 85.00 72 ARG A N 1
ATOM 574 C CA . ARG A 1 72 ? -6.841 -8.015 -1.487 1.00 85.00 72 ARG A CA 1
ATOM 575 C C . ARG A 1 72 ? -5.910 -7.043 -0.771 1.00 85.00 72 ARG A C 1
ATOM 577 O O . ARG A 1 72 ? -4.784 -7.389 -0.437 1.00 85.00 72 ARG A O 1
ATOM 584 N N . PHE A 1 73 ? -6.396 -5.842 -0.483 1.00 86.75 73 PHE A N 1
ATOM 585 C CA . PHE A 1 73 ? -5.621 -4.840 0.219 1.00 86.75 73 PHE A CA 1
ATOM 586 C C . PHE A 1 73 ? -5.208 -5.331 1.606 1.00 86.75 73 PHE A C 1
ATOM 588 O O . PHE A 1 73 ? -4.029 -5.291 1.923 1.00 86.75 73 PHE A O 1
ATOM 595 N N . GLN A 1 74 ? -6.133 -5.863 2.403 1.00 86.88 74 GLN A N 1
ATOM 596 C CA . GLN A 1 74 ? -5.839 -6.338 3.757 1.00 86.88 74 GLN A CA 1
ATOM 597 C C . GLN A 1 74 ? -4.903 -7.550 3.790 1.00 86.88 74 GLN A C 1
ATOM 599 O O . GLN A 1 74 ? -4.035 -7.611 4.657 1.00 86.88 74 GLN A O 1
ATOM 604 N N . ASN A 1 75 ? -5.074 -8.504 2.872 1.00 85.25 75 ASN A N 1
ATOM 605 C CA . ASN A 1 75 ? -4.366 -9.784 2.943 1.00 85.25 75 ASN A CA 1
ATOM 606 C C . ASN A 1 75 ? -3.071 -9.824 2.119 1.00 85.25 75 ASN A C 1
ATOM 608 O O . ASN A 1 75 ? -2.175 -10.592 2.455 1.00 85.25 75 ASN A O 1
ATOM 612 N N . GLU A 1 76 ? -2.956 -9.021 1.057 1.00 84.19 76 GLU A N 1
ATOM 613 C CA . GLU A 1 76 ? -1.807 -9.062 0.137 1.00 84.19 76 GLU A CA 1
ATOM 614 C C . GLU A 1 76 ? -0.986 -7.770 0.156 1.00 84.19 76 GLU A C 1
ATOM 616 O O . GLU A 1 76 ? 0.240 -7.814 0.125 1.00 84.19 76 GLU A O 1
ATOM 621 N N . ILE A 1 77 ? -1.634 -6.604 0.191 1.00 85.19 77 ILE A N 1
ATOM 622 C CA . ILE A 1 77 ? -0.938 -5.318 0.023 1.00 85.19 77 ILE A CA 1
ATOM 623 C C . ILE A 1 77 ? -0.457 -4.789 1.375 1.00 85.19 77 ILE A C 1
ATOM 625 O O . ILE A 1 77 ? 0.723 -4.487 1.548 1.00 85.19 77 ILE A O 1
ATOM 629 N N . LEU A 1 78 ? -1.369 -4.699 2.342 1.00 86.12 78 LEU A N 1
ATOM 630 C CA . LEU A 1 78 ? -1.149 -4.094 3.648 1.00 86.12 78 LEU A CA 1
ATOM 631 C C . LEU A 1 78 ? 0.022 -4.730 4.410 1.00 86.12 78 LEU A C 1
ATOM 633 O O . LEU A 1 78 ? 0.848 -3.964 4.897 1.00 86.12 78 LEU A O 1
ATOM 637 N N . PRO A 1 79 ? 0.186 -6.067 4.471 1.00 85.94 79 PRO A N 1
ATOM 638 C CA . PRO A 1 79 ? 1.316 -6.675 5.177 1.00 85.94 79 PRO A CA 1
ATOM 639 C C . PRO A 1 79 ? 2.683 -6.298 4.589 1.00 85.94 79 PRO A C 1
ATOM 641 O O . PRO A 1 79 ? 3.669 -6.239 5.315 1.00 85.94 79 PRO A O 1
ATOM 644 N N . ASN A 1 80 ? 2.741 -6.023 3.283 1.00 81.50 80 ASN A N 1
ATOM 645 C CA . ASN A 1 80 ? 3.984 -5.687 2.588 1.00 81.50 80 ASN A CA 1
ATOM 646 C C . ASN A 1 80 ? 4.382 -4.221 2.761 1.00 81.50 80 ASN A C 1
ATOM 648 O O . ASN A 1 80 ? 5.558 -3.882 2.647 1.00 81.50 80 ASN A O 1
ATOM 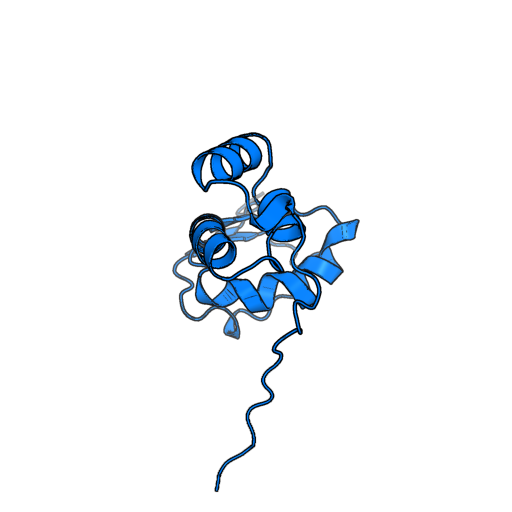652 N N . ILE A 1 81 ? 3.409 -3.353 3.033 1.00 85.50 81 ILE A N 1
ATOM 653 C CA . ILE A 1 81 ? 3.644 -1.915 3.157 1.00 85.50 81 ILE A CA 1
ATOM 654 C C . ILE A 1 81 ? 3.510 -1.403 4.590 1.00 85.50 81 ILE A C 1
ATOM 656 O O . ILE A 1 81 ? 3.911 -0.274 4.851 1.00 85.50 81 ILE A O 1
ATOM 660 N N . SER A 1 82 ? 2.978 -2.199 5.526 1.00 86.88 82 SER A N 1
ATOM 661 C CA . SER A 1 82 ? 2.634 -1.746 6.882 1.00 86.88 82 SER A CA 1
ATOM 662 C C . SER A 1 82 ? 3.822 -1.173 7.653 1.00 86.88 82 SER A C 1
ATOM 664 O O . SER A 1 82 ? 3.655 -0.244 8.438 1.00 86.88 82 SER A O 1
ATOM 666 N N . SER A 1 83 ? 5.031 -1.673 7.401 1.00 87.12 83 SER A N 1
ATOM 667 C CA . SER A 1 83 ? 6.261 -1.151 7.998 1.00 87.12 83 SER A CA 1
ATOM 668 C C . SER A 1 83 ? 6.629 0.248 7.498 1.00 87.12 83 SER A C 1
ATOM 670 O O . SER A 1 83 ? 7.354 0.956 8.185 1.00 87.12 83 SER A O 1
ATOM 672 N N . ASN A 1 84 ? 6.134 0.678 6.340 1.00 88.25 84 ASN A N 1
ATOM 673 C CA . ASN A 1 84 ? 6.431 1.987 5.756 1.00 88.25 84 ASN A CA 1
ATOM 674 C C . ASN A 1 84 ? 5.332 3.023 6.014 1.00 88.25 84 ASN A C 1
ATOM 676 O O . ASN A 1 84 ? 5.570 4.219 5.848 1.00 88.25 84 ASN A O 1
ATOM 680 N N . VAL A 1 85 ? 4.148 2.578 6.439 1.00 90.44 85 VAL A N 1
ATOM 681 C CA . VAL A 1 85 ? 3.030 3.460 6.774 1.00 90.44 85 VAL A CA 1
ATOM 682 C C . VAL A 1 85 ? 3.361 4.278 8.017 1.00 90.44 85 VAL A C 1
ATOM 684 O O . VAL A 1 85 ? 3.625 3.728 9.086 1.00 90.44 85 VAL A O 1
ATOM 687 N N . ARG A 1 86 ? 3.274 5.602 7.877 1.00 92.38 86 ARG A N 1
ATOM 688 C CA . ARG A 1 86 ? 3.429 6.580 8.964 1.00 92.38 86 ARG A CA 1
ATOM 689 C C . ARG A 1 86 ? 2.140 7.320 9.282 1.00 92.38 86 ARG A C 1
ATOM 691 O O . ARG A 1 86 ? 1.948 7.765 10.408 1.00 92.38 86 ARG A O 1
ATOM 698 N N . SER A 1 87 ? 1.250 7.459 8.305 1.00 92.12 87 SER A N 1
ATOM 699 C CA . SER A 1 87 ? -0.016 8.164 8.476 1.00 92.12 87 SER A CA 1
ATOM 700 C C . SER A 1 87 ? -1.164 7.370 7.873 1.00 92.12 87 SER A C 1
ATOM 702 O O . SER A 1 87 ? -1.106 6.969 6.707 1.00 92.12 87 SER A O 1
ATOM 704 N N . LEU A 1 88 ? -2.210 7.155 8.665 1.00 89.44 88 LEU A N 1
ATOM 705 C CA . LEU A 1 88 ? -3.448 6.521 8.224 1.00 89.44 88 LEU A CA 1
ATOM 706 C C . LEU A 1 88 ? -4.593 7.522 8.274 1.00 89.44 88 LEU A C 1
ATOM 708 O O . LEU A 1 88 ? -4.799 8.170 9.296 1.00 89.44 88 LEU A O 1
ATOM 712 N N . ILE A 1 89 ? -5.356 7.622 7.189 1.00 88.50 89 ILE A N 1
ATOM 713 C CA . ILE A 1 89 ? -6.640 8.323 7.170 1.00 88.50 89 ILE A CA 1
ATOM 714 C C . ILE A 1 89 ? -7.745 7.273 7.147 1.00 88.50 89 ILE A C 1
ATOM 716 O O . ILE A 1 89 ? -7.729 6.347 6.330 1.00 88.50 89 ILE A O 1
ATOM 720 N N . PHE A 1 90 ? -8.694 7.420 8.062 1.00 84.06 90 PHE A N 1
ATOM 721 C CA . PHE A 1 90 ? -9.724 6.439 8.351 1.00 84.06 90 PHE A CA 1
ATOM 722 C C . PHE A 1 90 ? -11.076 7.098 8.598 1.00 84.06 90 PHE A C 1
ATOM 724 O O . PHE A 1 90 ? -11.148 8.273 8.950 1.00 84.06 90 PHE A O 1
ATOM 731 N N . ASN A 1 91 ? -12.146 6.333 8.405 1.00 77.38 91 ASN A N 1
ATOM 732 C CA . ASN A 1 91 ? -13.479 6.707 8.859 1.00 77.38 91 ASN A CA 1
ATOM 733 C C . ASN A 1 91 ? -13.756 6.020 10.200 1.00 77.38 91 ASN A C 1
ATOM 735 O O . ASN A 1 91 ? -13.415 4.854 10.409 1.00 77.38 91 ASN A O 1
ATOM 739 N N . ASP A 1 92 ? -14.372 6.769 11.099 1.00 67.00 92 ASP A N 1
ATOM 740 C CA . ASP A 1 92 ? -14.570 6.490 12.520 1.00 67.00 92 ASP A CA 1
ATOM 741 C C . ASP A 1 92 ? -15.468 5.273 12.774 1.00 67.00 92 ASP A C 1
ATOM 743 O O . ASP A 1 92 ? -15.569 4.792 13.898 1.00 67.00 92 ASP A O 1
ATOM 747 N N . ASN A 1 93 ? -16.124 4.755 11.735 1.00 67.81 93 ASN A N 1
ATOM 748 C CA . ASN A 1 93 ? -17.038 3.629 11.846 1.00 67.81 93 ASN A CA 1
ATOM 749 C C . ASN A 1 93 ? -16.352 2.256 11.850 1.00 67.81 93 ASN A C 1
ATOM 751 O O . ASN A 1 93 ? -17.002 1.302 12.250 1.00 67.81 93 ASN A O 1
ATOM 755 N N . PHE A 1 94 ? -15.076 2.120 11.457 1.00 65.62 94 PHE A N 1
ATOM 756 C CA . PHE A 1 94 ? -14.284 0.863 11.461 1.00 65.62 94 PHE A CA 1
ATOM 757 C C . PHE A 1 94 ? -14.904 -0.371 10.757 1.00 65.62 94 PHE A C 1
ATOM 759 O O . PHE A 1 94 ? -14.225 -1.380 10.577 1.00 65.62 94 PHE A O 1
ATOM 766 N N . GLU A 1 95 ? -16.150 -0.303 10.287 1.00 69.56 95 GLU A N 1
ATOM 767 C CA . GLU A 1 95 ? -16.902 -1.418 9.700 1.00 69.56 95 GLU A CA 1
ATOM 768 C C . GLU A 1 95 ? -16.265 -1.920 8.406 1.00 69.56 95 GLU A C 1
ATOM 770 O O . GLU A 1 95 ? -16.319 -3.104 8.080 1.00 69.56 95 GLU A O 1
ATOM 775 N N . ARG A 1 96 ? -15.637 -1.011 7.656 1.00 74.12 96 ARG A N 1
ATOM 776 C CA . ARG A 1 96 ? -15.096 -1.311 6.330 1.00 74.12 96 ARG A CA 1
ATOM 777 C C . ARG A 1 96 ? -13.736 -2.000 6.375 1.00 74.12 96 ARG A C 1
ATOM 779 O O . ARG A 1 96 ? -13.380 -2.708 5.438 1.00 74.12 96 ARG A O 1
ATOM 786 N N . PHE A 1 97 ? -12.974 -1.778 7.439 1.00 76.44 97 PHE A N 1
ATOM 787 C CA . PHE A 1 97 ? -11.598 -2.233 7.553 1.00 76.44 97 PHE A CA 1
ATOM 788 C C . PHE A 1 97 ? -11.302 -2.635 8.998 1.00 76.44 97 PHE A C 1
ATOM 790 O O . PHE A 1 97 ? -10.980 -1.805 9.843 1.00 76.44 97 PHE A O 1
ATOM 797 N N . SER A 1 98 ? -11.336 -3.940 9.262 1.00 75.44 98 SER A N 1
ATOM 798 C CA . SER A 1 98 ? -10.775 -4.500 10.491 1.00 75.44 98 SER A CA 1
ATOM 799 C C . SER A 1 98 ? -9.250 -4.416 10.425 1.00 75.44 98 SER A C 1
ATOM 801 O O . SER A 1 98 ? -8.616 -5.186 9.700 1.00 75.44 98 SER A O 1
ATOM 803 N N . ILE A 1 99 ? -8.659 -3.472 11.154 1.00 74.44 99 ILE A N 1
ATOM 804 C CA . ILE A 1 99 ? -7.214 -3.229 11.151 1.00 74.44 99 ILE A CA 1
ATOM 805 C C . ILE A 1 99 ? -6.636 -3.489 12.529 1.00 74.44 99 ILE A C 1
ATOM 807 O O . ILE A 1 99 ? -7.132 -2.996 13.537 1.00 74.44 99 ILE A O 1
ATOM 811 N N . LYS A 1 100 ? -5.539 -4.245 12.556 1.00 82.44 100 LYS A N 1
ATOM 812 C CA . LYS A 1 100 ? -4.728 -4.435 13.754 1.00 82.44 100 LYS A CA 1
ATOM 813 C C . LYS A 1 100 ? -3.609 -3.406 13.736 1.00 82.44 100 LYS A C 1
ATOM 815 O O . LYS A 1 100 ? -2.638 -3.585 13.011 1.00 82.44 100 LYS A O 1
ATOM 820 N N . PHE A 1 101 ? -3.737 -2.336 14.519 1.00 81.62 101 PHE A N 1
ATOM 821 C CA . PHE A 1 101 ? -2.739 -1.257 14.539 1.00 81.62 101 PHE A CA 1
ATOM 822 C C . PHE A 1 101 ? -1.326 -1.731 14.910 1.00 81.62 101 PHE A C 1
ATOM 824 O O . PHE A 1 101 ? -0.345 -1.143 14.473 1.00 81.62 101 PHE A O 1
ATOM 831 N N . GLU A 1 102 ? -1.226 -2.851 15.625 1.00 85.06 102 GLU A N 1
ATOM 832 C CA . GLU A 1 102 ? 0.021 -3.549 15.961 1.00 85.06 102 GLU A CA 1
ATOM 833 C C . GLU A 1 102 ? 0.888 -3.899 14.739 1.00 85.06 102 GLU A C 1
ATOM 835 O O . GLU A 1 102 ? 2.083 -4.132 14.885 1.00 85.06 102 GLU A O 1
ATOM 840 N N . MET A 1 103 ? 0.316 -3.941 13.530 1.00 85.19 103 MET A N 1
ATOM 841 C CA . MET A 1 103 ? 1.065 -4.251 12.310 1.00 85.19 103 MET A CA 1
ATOM 842 C C . MET A 1 103 ? 1.868 -3.067 11.744 1.00 85.19 103 MET A C 1
ATOM 844 O O . MET A 1 103 ? 2.672 -3.268 10.828 1.00 85.19 103 MET A O 1
ATOM 848 N N . PHE A 1 104 ? 1.647 -1.847 12.246 1.00 88.50 104 PHE A N 1
ATOM 849 C CA . PHE A 1 104 ? 2.322 -0.637 11.774 1.00 88.50 104 PHE A CA 1
ATOM 850 C C . PHE A 1 104 ? 3.415 -0.206 12.750 1.00 88.50 104 PHE A C 1
ATOM 852 O O . PHE A 1 104 ? 3.179 0.532 13.703 1.00 88.50 104 PHE A O 1
ATOM 859 N N . ASN A 1 105 ? 4.644 -0.638 12.479 1.00 86.69 105 ASN A N 1
ATOM 860 C CA . ASN A 1 105 ? 5.782 -0.373 13.364 1.00 86.69 105 ASN A CA 1
ATOM 861 C C . ASN A 1 105 ? 6.206 1.104 13.402 1.00 86.69 105 ASN A C 1
ATOM 863 O O . ASN A 1 105 ? 6.834 1.530 14.364 1.00 86.69 105 ASN A O 1
ATOM 867 N N . ASN A 1 106 ? 5.885 1.867 12.354 1.00 90.19 106 ASN A N 1
ATOM 868 C CA . ASN A 1 106 ? 6.331 3.249 12.166 1.00 90.19 106 ASN A CA 1
ATOM 869 C C . ASN A 1 106 ? 5.161 4.242 12.122 1.00 90.19 106 ASN A C 1
ATOM 871 O O . ASN A 1 106 ? 5.297 5.327 11.564 1.00 90.19 106 ASN A O 1
ATOM 875 N N . LEU A 1 107 ? 4.001 3.869 12.670 1.00 90.31 107 LEU A N 1
ATOM 876 C CA . LEU A 1 107 ? 2.821 4.723 12.644 1.00 90.31 107 LEU A CA 1
ATOM 877 C C . LEU A 1 107 ? 3.033 5.958 13.528 1.00 90.31 107 LEU A C 1
ATOM 879 O O . LEU A 1 107 ? 3.202 5.849 14.739 1.00 90.31 107 LEU A O 1
ATOM 883 N N . GLU A 1 108 ? 2.997 7.134 12.914 1.00 92.69 108 GLU A N 1
ATOM 884 C CA . GLU A 1 108 ? 3.188 8.432 13.566 1.00 92.69 108 GLU A CA 1
ATOM 885 C C . GLU A 1 108 ? 1.848 9.153 13.787 1.00 92.69 108 GLU A C 1
ATOM 887 O O . GLU A 1 108 ? 1.704 9.919 14.737 1.00 92.69 108 GLU A O 1
ATOM 892 N N . SER A 1 109 ? 0.856 8.931 12.915 1.00 90.00 109 SER A N 1
ATOM 893 C CA . SER A 1 109 ? -0.440 9.622 12.975 1.00 90.00 109 SER A CA 1
ATOM 894 C C . SER A 1 109 ? -1.608 8.779 12.460 1.00 90.00 109 SER A C 1
ATOM 896 O O . SER A 1 109 ? -1.483 8.004 11.510 1.00 90.00 109 SER A O 1
ATOM 898 N N . ILE A 1 110 ? -2.775 8.984 13.073 1.00 88.75 110 ILE A N 1
ATOM 899 C CA . ILE A 1 110 ? -4.065 8.465 12.613 1.00 88.75 110 ILE A CA 1
ATOM 900 C C . ILE A 1 110 ? -5.021 9.653 12.524 1.00 88.75 110 ILE A C 1
ATOM 902 O O . ILE A 1 110 ? -5.180 10.401 13.488 1.00 88.75 110 ILE A O 1
ATOM 906 N N . HIS A 1 111 ? -5.642 9.829 11.365 1.00 87.44 111 HIS A N 1
ATOM 907 C CA . HIS A 1 111 ? -6.618 10.873 11.098 1.00 87.44 111 HIS A CA 1
ATOM 908 C C . HIS A 1 111 ? -7.988 10.252 10.861 1.00 87.44 111 HIS A C 1
ATOM 910 O O . HIS A 1 111 ? -8.145 9.363 10.026 1.00 87.44 111 HIS A O 1
ATOM 916 N N . PHE A 1 112 ? -8.973 10.772 11.574 1.00 84.88 112 PHE A N 1
ATOM 917 C CA . PHE A 1 112 ? -10.371 10.382 11.505 1.00 84.88 112 PHE A CA 1
ATOM 918 C C . PHE A 1 112 ? -11.121 11.430 10.681 1.00 84.88 112 PHE A C 1
ATOM 920 O O . PHE A 1 112 ? -11.041 12.618 10.988 1.00 84.88 112 PHE A O 1
ATOM 927 N N . LEU A 1 113 ? -11.765 11.025 9.583 1.00 74.94 113 LEU A N 1
ATOM 928 C CA . LEU A 1 113 ? -12.477 11.960 8.698 1.00 74.94 113 LEU A CA 1
ATOM 929 C C . LEU A 1 113 ? -13.774 12.488 9.321 1.00 74.94 113 LEU A C 1
ATOM 931 O O . LEU A 1 113 ? -14.209 13.572 8.945 1.00 74.94 113 LEU A O 1
ATOM 935 N N . ASN A 1 114 ? -14.368 11.750 10.263 1.00 66.75 114 ASN A N 1
ATOM 936 C CA . ASN A 1 114 ? -15.654 12.087 10.874 1.00 66.75 114 ASN A CA 1
ATOM 937 C C . ASN A 1 114 ? -15.516 12.543 12.331 1.00 66.75 114 ASN A C 1
ATOM 939 O O . ASN A 1 114 ? -16.417 12.342 13.145 1.00 66.75 114 ASN A O 1
ATOM 943 N N . SER A 1 115 ? -14.423 13.233 12.660 1.00 51.44 115 SER A N 1
ATOM 944 C CA . SER A 1 115 ? -14.320 13.904 13.949 1.00 51.44 115 SER A CA 1
ATOM 945 C C . SER A 1 115 ? -15.311 15.080 14.007 1.00 51.44 115 SER A C 1
ATOM 947 O O . SER A 1 115 ? -14.997 16.180 13.554 1.00 51.44 115 SER A O 1
ATOM 949 N N . PHE A 1 116 ? -16.474 14.798 14.607 1.00 49.09 116 PHE A N 1
ATOM 950 C CA . PHE A 1 116 ? -17.609 15.664 14.961 1.00 49.09 116 PHE A CA 1
ATOM 951 C C . PHE A 1 116 ? -18.615 16.000 13.844 1.00 49.09 116 PHE A C 1
ATOM 953 O O . PHE A 1 116 ? -18.422 16.919 13.049 1.00 49.09 116 PHE A O 1
ATOM 960 N N . SER A 1 117 ? -19.769 15.328 13.912 1.00 39.53 117 SER A N 1
ATOM 961 C CA . SER A 1 117 ? -21.090 15.912 13.642 1.00 39.53 117 SER A CA 1
ATOM 962 C C . SER A 1 117 ? -21.988 15.686 14.849 1.00 39.53 117 SER A C 1
ATOM 964 O O . SER A 1 117 ? -22.068 14.503 15.255 1.00 39.53 117 SER A O 1
#

Foldseek 3Di:
DDDDDPPPPPCLPDADVVLVDDPVVVVVVVVVDDLLCLLLVQVSHDPVSLVVNLVSQQEDEPVPDDLVCQVVCVPPRCLSNLQSHQEYEDAPPCPSHDDDNVSRPRHNYYHHPCPDD

Secondary structure (DSSP, 8-state):
----------------GGGGS-HHHHHHHHTTS-HHHHHHHHTTS-HHHHHHHHHHTSEEESTTS-GGGHHHIIIIIHHHHTTT--EEEE-TT-TT----GGG-TT--EEEETT---

Radius of gyration: 15.67 Å; chains: 1; bounding box: 36×38×40 Å

pLDDT: mean 75.5, std 15.44, range [32.94, 92.69]

Sequence (117 aa):
STAYLYSFGMDCKNKSKFEDLPDELLLLICRYLNIIEILNGFSCLNNRLSKTINEFSVKIDLNIIPSKLINRFQNEILPNISSNVRSLIFNDNFERFSIKFEMFNNLESIHFLNSFS